Protein AF-A0A4Q6A9J7-F1 (afdb_monomer_lite)

Structure (mmCIF, N/CA/C/O backbone):
data_AF-A0A4Q6A9J7-F1
#
_entry.id   AF-A0A4Q6A9J7-F1
#
loop_
_atom_site.group_PDB
_atom_site.id
_atom_site.type_symbol
_atom_site.label_atom_id
_atom_site.label_alt_id
_atom_site.label_comp_id
_atom_site.label_asym_id
_atom_site.label_entity_id
_atom_site.label_seq_id
_atom_site.pdbx_PDB_ins_code
_atom_site.Cartn_x
_atom_site.Cartn_y
_atom_site.Cartn_z
_atom_site.occupancy
_atom_site.B_iso_or_equiv
_atom_site.auth_seq_id
_atom_site.auth_comp_id
_atom_site.auth_asym_id
_atom_site.auth_atom_id
_atom_site.pdbx_PDB_model_num
ATOM 1 N N . MET A 1 1 ? -4.677 -0.564 11.660 1.00 77.88 1 MET A N 1
ATOM 2 C CA . MET A 1 1 ? -5.460 -0.564 12.922 1.00 77.88 1 MET A CA 1
ATOM 3 C C . MET A 1 1 ? -4.887 0.467 13.888 1.00 77.88 1 MET A C 1
ATOM 5 O O . MET A 1 1 ? -3.676 0.493 14.069 1.00 77.88 1 MET A O 1
ATOM 9 N N . ILE A 1 2 ? -5.730 1.302 14.498 1.00 84.94 2 ILE A N 1
ATOM 10 C CA . ILE A 1 2 ? -5.352 2.188 15.611 1.00 84.94 2 ILE A CA 1
ATOM 11 C C . ILE A 1 2 ? -6.101 1.712 16.853 1.00 84.94 2 ILE A C 1
ATOM 13 O O . ILE A 1 2 ? -7.299 1.445 16.790 1.00 84.94 2 ILE A O 1
ATOM 17 N N . VAL A 1 3 ? -5.391 1.605 17.971 1.00 89.44 3 VAL A N 1
ATOM 18 C CA . VAL A 1 3 ? -5.936 1.107 19.232 1.00 89.44 3 VAL A CA 1
ATOM 19 C C . VAL A 1 3 ? -5.909 2.235 20.262 1.00 89.44 3 VAL A C 1
ATOM 21 O O . VAL A 1 3 ? -4.850 2.801 20.533 1.00 89.44 3 VAL A O 1
ATOM 24 N N . LYS A 1 4 ? -7.070 2.567 20.832 1.00 93.94 4 LYS A N 1
ATOM 25 C CA . LYS A 1 4 ? -7.231 3.625 21.835 1.00 93.94 4 LYS A CA 1
ATOM 26 C C . LYS A 1 4 ? -7.730 3.031 23.153 1.00 93.94 4 LYS A C 1
ATOM 28 O O . LYS A 1 4 ? -8.743 2.339 23.178 1.00 93.94 4 LYS A O 1
ATOM 33 N N . ASN A 1 5 ? -7.024 3.317 24.246 1.00 95.38 5 ASN A N 1
ATOM 34 C CA . ASN A 1 5 ? -7.471 2.958 25.595 1.00 95.38 5 ASN A CA 1
ATOM 35 C C . ASN A 1 5 ? -8.604 3.883 26.057 1.00 95.38 5 ASN A C 1
ATOM 37 O O . ASN A 1 5 ? -8.578 5.087 25.799 1.00 95.38 5 A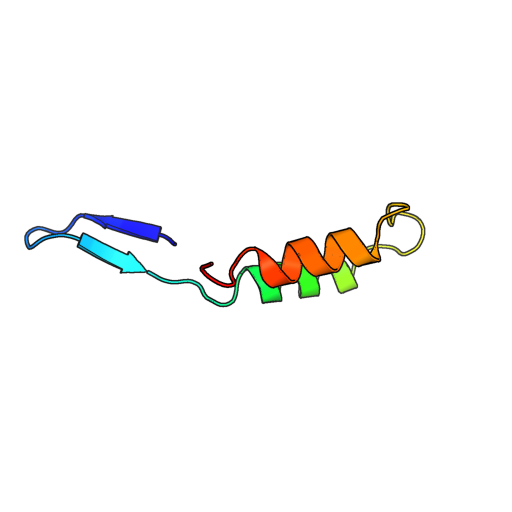SN A O 1
ATOM 41 N N . THR A 1 6 ? -9.580 3.311 26.753 1.00 95.75 6 THR A N 1
ATOM 42 C CA . THR A 1 6 ? -10.743 3.992 27.333 1.00 95.75 6 THR A CA 1
ATOM 43 C C . THR A 1 6 ? -10.993 3.463 28.745 1.0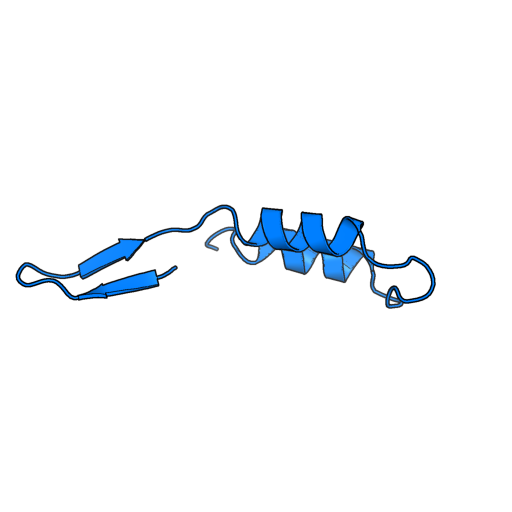0 95.75 6 THR A C 1
ATOM 45 O O . THR A 1 6 ? -10.525 2.378 29.090 1.00 95.75 6 THR A O 1
ATOM 48 N N . ASP A 1 7 ? -11.771 4.184 29.551 1.00 96.25 7 ASP A N 1
ATOM 49 C CA . ASP A 1 7 ? -12.067 3.780 30.935 1.00 96.25 7 ASP A CA 1
ATOM 50 C C . ASP A 1 7 ? -12.812 2.433 31.035 1.00 96.25 7 ASP A C 1
ATOM 52 O O . ASP A 1 7 ? -12.773 1.776 32.073 1.00 96.25 7 ASP A O 1
ATOM 56 N N . SER A 1 8 ? -13.477 1.998 29.959 1.00 95.12 8 SER A N 1
ATOM 57 C CA . SER A 1 8 ? -14.237 0.743 29.881 1.00 95.12 8 SER A CA 1
ATOM 58 C C . SER A 1 8 ? -13.563 -0.353 29.044 1.00 95.12 8 SER A C 1
ATOM 60 O O . SER A 1 8 ? -14.153 -1.416 28.851 1.00 95.12 8 SER A O 1
ATOM 62 N N . GLY A 1 9 ? -12.337 -0.129 28.555 1.00 95.38 9 GLY A N 1
ATOM 63 C CA . GLY A 1 9 ? -11.602 -1.089 27.728 1.00 95.38 9 GLY A CA 1
ATOM 64 C C . GLY A 1 9 ? -10.919 -0.444 26.525 1.00 95.38 9 GLY A C 1
ATOM 65 O O . GLY A 1 9 ? -10.294 0.608 26.643 1.00 95.38 9 GLY A O 1
ATOM 66 N N . TRP A 1 10 ? -11.034 -1.069 25.354 1.00 95.81 10 TRP A N 1
ATOM 67 C CA . TRP A 1 10 ? -10.314 -0.663 24.145 1.00 95.81 10 TRP A CA 1
ATOM 68 C C . TRP A 1 10 ? -11.274 -0.299 23.011 1.00 95.81 10 TRP A C 1
ATOM 70 O O . TRP A 1 10 ? -12.201 -1.045 22.706 1.00 95.81 10 TRP A O 1
ATOM 80 N N . GLU A 1 11 ? -11.007 0.824 22.348 1.00 93.31 11 GLU A N 1
ATOM 81 C CA . GLU A 1 11 ? -11.643 1.225 21.095 1.00 93.31 11 GLU A CA 1
ATOM 82 C C . GLU A 1 11 ? -10.702 0.878 19.930 1.00 93.31 11 GLU A C 1
ATOM 84 O O . GLU A 1 11 ? -9.564 1.357 19.868 1.00 93.31 11 GLU A O 1
ATOM 89 N N . LEU A 1 12 ? -11.167 0.021 19.013 1.00 87.00 12 LEU A N 1
ATOM 90 C CA . LEU A 1 12 ? -10.416 -0.391 17.826 1.00 87.00 12 LEU A CA 1
ATOM 91 C C . LEU A 1 12 ? -10.919 0.372 16.600 1.00 87.00 12 LEU A C 1
ATOM 93 O O . LEU A 1 12 ? -12.039 0.158 16.135 1.00 87.00 12 LEU A O 1
ATOM 97 N N . ILE A 1 13 ? -10.060 1.218 16.035 1.00 85.25 13 ILE A N 1
ATOM 98 C CA . ILE A 1 13 ? -10.338 1.953 14.802 1.00 85.25 13 ILE A CA 1
ATOM 99 C C . ILE A 1 13 ? -9.687 1.202 13.639 1.00 85.25 13 ILE A C 1
ATOM 101 O O . ILE A 1 13 ? -8.459 1.168 13.483 1.00 85.25 13 ILE A O 1
ATOM 105 N N . HIS A 1 14 ? -10.532 0.603 12.804 1.00 77.12 14 HIS A N 1
ATOM 106 C CA . HIS A 1 14 ? -10.126 -0.032 11.556 1.00 77.12 14 HIS A CA 1
ATOM 107 C C . HIS A 1 14 ? -10.167 1.009 10.438 1.00 77.12 14 HIS A C 1
ATOM 109 O O . HIS A 1 14 ? -11.195 1.635 10.195 1.00 77.12 14 HIS A O 1
ATOM 115 N N . GLN A 1 15 ? -9.036 1.215 9.769 1.00 71.31 15 GLN A N 1
ATOM 116 C CA . GLN A 1 15 ? -8.919 2.136 8.643 1.00 71.31 15 GLN A CA 1
ATOM 117 C C . GLN A 1 15 ? -8.764 1.327 7.359 1.00 71.31 15 GLN A C 1
ATOM 119 O O . GLN A 1 15 ? -7.707 1.403 6.750 1.00 71.31 15 GLN A O 1
ATOM 124 N N . GLN A 1 16 ? -9.814 0.591 6.964 1.00 66.25 16 GLN A N 1
ATOM 125 C CA . GLN A 1 16 ? -9.839 -0.317 5.795 1.00 66.25 16 GLN A CA 1
ATOM 126 C C . GLN A 1 16 ? -9.738 0.388 4.424 1.00 66.25 16 GLN A C 1
ATOM 128 O O . GLN A 1 16 ? -10.332 -0.015 3.429 1.00 66.25 16 GLN A O 1
ATOM 133 N N . ALA A 1 17 ? -9.042 1.513 4.367 1.00 73.75 17 ALA A N 1
ATOM 134 C CA . ALA A 1 17 ? -8.863 2.313 3.170 1.00 73.75 17 ALA A CA 1
ATOM 135 C C . ALA A 1 17 ? -7.432 2.839 3.034 1.00 73.75 17 ALA A C 1
ATOM 137 O O . ALA A 1 17 ? -7.162 3.562 2.071 1.00 73.75 17 ALA A O 1
ATOM 138 N N . HIS A 1 18 ? -6.508 2.523 3.953 1.00 82.56 18 HIS A N 1
ATOM 139 C CA . HIS A 1 18 ? -5.157 3.075 3.837 1.00 82.56 18 HIS A CA 1
ATOM 140 C C . HIS A 1 18 ? -4.342 2.372 2.738 1.00 82.56 18 HIS A C 1
ATOM 142 O O . HIS A 1 18 ? -3.534 3.035 2.089 1.00 82.56 18 HIS A O 1
ATOM 148 N N . GLY A 1 19 ? -4.649 1.108 2.412 1.00 87.94 19 GLY A N 1
ATOM 149 C CA . GLY A 1 19 ? -4.073 0.398 1.266 1.00 87.94 19 GLY A CA 1
ATOM 150 C C . GLY A 1 19 ? -4.562 0.982 -0.058 1.00 87.94 19 GLY A C 1
ATOM 151 O O . GLY A 1 19 ? -3.777 1.310 -0.950 1.00 87.94 19 GLY A O 1
ATOM 152 N N . LEU A 1 20 ? -5.865 1.274 -0.137 1.00 88.50 20 LEU A N 1
ATOM 153 C CA . LEU A 1 20 ? -6.449 1.987 -1.272 1.00 88.50 20 LEU A CA 1
ATOM 154 C C . LEU A 1 20 ? -5.887 3.414 -1.413 1.00 88.50 20 LEU A C 1
ATOM 156 O O . LEU A 1 20 ? -5.628 3.878 -2.523 1.00 88.50 20 LEU A O 1
ATOM 160 N N . LEU A 1 21 ? -5.669 4.136 -0.312 1.00 90.69 21 LEU A N 1
ATOM 161 C CA . LEU A 1 21 ? -5.014 5.446 -0.352 1.00 90.69 21 LEU A CA 1
ATOM 162 C C . LEU A 1 21 ? -3.567 5.329 -0.854 1.00 90.69 21 LEU A C 1
ATOM 164 O O . LEU A 1 21 ? -3.148 6.121 -1.700 1.00 90.69 21 LEU A O 1
ATOM 168 N N . ALA A 1 22 ? -2.826 4.330 -0.377 1.00 92.69 22 ALA A N 1
ATOM 169 C CA . ALA A 1 22 ? -1.445 4.086 -0.765 1.00 92.69 22 ALA A CA 1
ATOM 170 C C . ALA A 1 22 ? -1.317 3.799 -2.270 1.00 92.69 22 ALA A C 1
ATOM 172 O O . ALA A 1 22 ? -0.492 4.423 -2.945 1.00 92.69 22 ALA A O 1
ATOM 173 N N . VAL A 1 23 ? -2.186 2.947 -2.834 1.00 94.25 23 VAL A N 1
ATOM 174 C CA . VAL A 1 23 ? -2.179 2.677 -4.280 1.00 94.25 23 VAL A CA 1
ATOM 175 C C . VAL A 1 23 ? -2.584 3.912 -5.095 1.00 94.25 23 VAL A C 1
ATOM 177 O O . VAL A 1 23 ? -1.976 4.186 -6.130 1.00 94.25 23 VAL A O 1
ATOM 180 N N . LYS A 1 24 ? -3.539 4.727 -4.617 1.00 94.19 24 LYS A N 1
ATOM 181 C CA . LYS A 1 24 ? -3.915 5.992 -5.278 1.00 94.19 24 LYS A CA 1
ATOM 182 C C . LYS A 1 24 ? -2.742 6.969 -5.340 1.00 94.19 24 LYS A C 1
ATOM 184 O O . LYS A 1 24 ? -2.528 7.577 -6.383 1.00 94.19 24 LYS A O 1
ATOM 189 N N . ILE A 1 25 ? -1.952 7.089 -4.272 1.00 95.19 25 ILE A N 1
ATOM 190 C CA . ILE A 1 25 ? -0.728 7.908 -4.272 1.00 95.19 25 ILE A CA 1
ATOM 191 C C . ILE A 1 25 ? 0.294 7.341 -5.267 1.00 95.19 25 ILE A C 1
ATOM 193 O O . ILE A 1 25 ? 0.855 8.089 -6.069 1.00 95.19 25 ILE A O 1
ATOM 197 N N . ALA A 1 26 ? 0.493 6.021 -5.274 1.00 96.31 26 ALA A N 1
ATOM 198 C CA . ALA A 1 26 ? 1.408 5.356 -6.198 1.00 96.31 26 ALA A CA 1
ATOM 199 C C . ALA A 1 26 ? 1.018 5.544 -7.677 1.00 96.31 26 ALA A C 1
ATOM 201 O O . ALA A 1 26 ? 1.896 5.700 -8.526 1.00 96.31 26 ALA A O 1
ATOM 202 N N . MET A 1 27 ? -0.275 5.625 -8.009 1.00 96.50 27 MET A N 1
ATOM 203 C CA . MET A 1 27 ? -0.72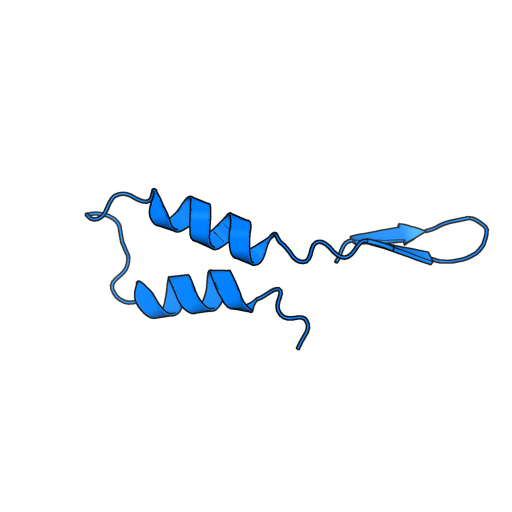9 5.915 -9.379 1.00 96.50 27 MET A CA 1
ATOM 204 C C . MET A 1 27 ? -0.265 7.282 -9.902 1.00 96.50 27 MET A C 1
ATOM 206 O O . MET A 1 27 ? -0.091 7.449 -11.110 1.00 96.50 27 MET A O 1
ATOM 210 N N . HIS A 1 28 ? -0.002 8.241 -9.013 1.00 97.00 28 HIS A N 1
ATOM 211 C CA . HIS A 1 28 ? 0.539 9.555 -9.369 1.00 97.00 28 HIS A CA 1
ATOM 212 C C . HIS A 1 28 ? 2.075 9.595 -9.414 1.00 97.00 28 HIS A C 1
ATOM 214 O O . HIS A 1 28 ? 2.662 10.640 -9.700 1.00 97.00 28 HIS A O 1
ATOM 220 N N . TRP A 1 29 ? 2.752 8.469 -9.168 1.00 96.38 29 TRP A N 1
ATOM 221 C CA . TRP A 1 29 ? 4.208 8.401 -9.209 1.00 96.38 29 TRP A CA 1
ATOM 222 C C . TRP A 1 29 ? 4.728 8.541 -10.642 1.00 96.38 29 TRP A C 1
ATOM 224 O O . TRP A 1 29 ? 4.238 7.888 -11.573 1.00 96.38 29 TRP A O 1
ATOM 234 N N . ASN A 1 30 ? 5.770 9.363 -10.804 1.00 97.50 30 ASN A N 1
ATOM 235 C CA . ASN A 1 30 ? 6.453 9.566 -12.080 1.00 97.50 30 ASN A CA 1
ATOM 236 C C . ASN A 1 30 ? 6.900 8.219 -12.673 1.00 97.50 30 ASN A C 1
ATOM 238 O O . ASN A 1 30 ? 7.659 7.485 -12.040 1.00 97.50 30 ASN A O 1
ATOM 242 N N . SER A 1 31 ? 6.458 7.922 -13.897 1.00 96.12 31 SER A N 1
ATOM 243 C CA . SER A 1 31 ? 6.740 6.662 -14.590 1.00 96.12 31 SER A CA 1
ATOM 244 C C . SER A 1 31 ? 8.230 6.365 -14.737 1.00 96.12 31 SER A C 1
ATOM 246 O O . SER A 1 31 ? 8.625 5.217 -14.564 1.00 96.12 31 SER A O 1
ATOM 248 N N . ALA A 1 32 ? 9.065 7.385 -14.950 1.00 97.69 32 ALA A N 1
ATOM 249 C CA . ALA A 1 32 ? 10.515 7.237 -15.073 1.00 97.69 32 ALA A CA 1
ATOM 250 C C . ALA A 1 32 ? 11.215 6.859 -13.753 1.00 97.69 32 ALA A C 1
ATOM 252 O O . ALA A 1 32 ? 12.388 6.503 -13.761 1.00 97.69 32 ALA A O 1
ATOM 253 N N . LYS A 1 33 ? 10.517 6.965 -12.615 1.00 96.12 33 LYS A N 1
ATOM 254 C CA . LYS A 1 33 ? 11.044 6.658 -11.275 1.00 96.12 33 LYS A CA 1
ATOM 255 C C . LYS A 1 33 ? 10.426 5.404 -10.660 1.00 96.12 33 LYS A C 1
ATOM 257 O O . LYS A 1 33 ? 10.621 5.161 -9.470 1.00 96.12 33 LYS A O 1
ATOM 262 N N . ARG A 1 34 ? 9.633 4.648 -11.419 1.00 96.56 34 ARG A N 1
ATOM 263 C CA . ARG A 1 34 ? 9.029 3.415 -10.913 1.00 96.56 34 ARG A CA 1
ATOM 264 C C . ARG A 1 34 ? 10.112 2.336 -10.788 1.00 96.56 34 ARG A C 1
ATOM 266 O O . ARG A 1 34 ? 10.948 2.232 -11.684 1.00 96.56 34 ARG A O 1
ATOM 273 N N . PRO A 1 35 ? 10.126 1.562 -9.693 1.00 96.12 35 PRO A N 1
ATOM 274 C CA . PRO A 1 35 ? 11.044 0.441 -9.546 1.00 96.12 35 PRO A CA 1
ATOM 275 C C . PRO A 1 35 ? 10.743 -0.648 -10.581 1.00 96.12 35 PRO A C 1
ATOM 277 O O . PRO A 1 35 ? 9.637 -0.723 -11.112 1.00 96.12 35 PRO A O 1
ATOM 280 N N . GLU A 1 36 ? 11.711 -1.536 -10.806 1.00 97.62 36 GLU A N 1
ATOM 281 C CA . GLU A 1 36 ? 11.550 -2.721 -11.662 1.00 97.62 36 GLU A CA 1
ATOM 282 C C . GLU A 1 36 ? 10.329 -3.563 -11.250 1.00 97.62 36 GLU A C 1
ATOM 284 O O . GLU A 1 36 ? 9.537 -3.978 -12.090 1.00 97.62 36 GLU A O 1
ATOM 289 N N . ARG A 1 37 ? 10.121 -3.723 -9.938 1.00 97.62 37 ARG A N 1
ATOM 290 C CA . ARG A 1 37 ? 9.020 -4.491 -9.334 1.00 97.62 37 ARG A CA 1
ATOM 291 C C . ARG A 1 37 ? 7.762 -3.651 -9.106 1.00 97.62 37 ARG A C 1
ATOM 293 O O . ARG A 1 37 ? 7.227 -3.590 -7.995 1.00 97.62 37 ARG A O 1
ATOM 300 N N . TRP A 1 38 ? 7.348 -2.886 -10.116 1.00 97.12 38 TRP A N 1
ATOM 301 C CA . TRP A 1 38 ? 6.245 -1.933 -9.958 1.00 97.12 38 TRP A CA 1
ATOM 302 C C . TRP A 1 38 ? 4.916 -2.624 -9.657 1.00 97.12 38 TRP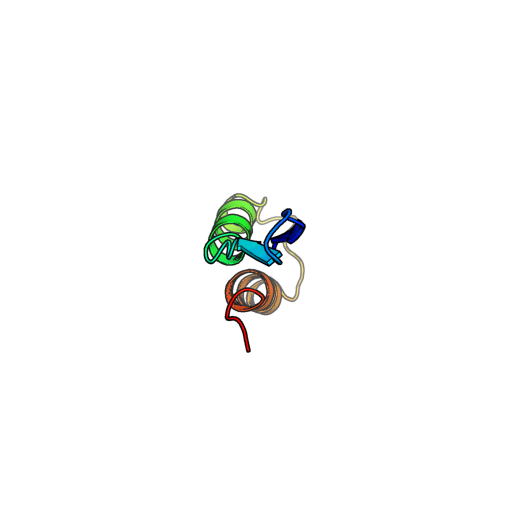 A C 1
ATOM 304 O O . TRP A 1 38 ? 4.189 -2.176 -8.776 1.00 97.12 38 TRP A O 1
ATOM 314 N N . VAL A 1 39 ? 4.610 -3.725 -10.343 1.00 96.81 39 VAL A N 1
ATOM 315 C CA . VAL A 1 39 ? 3.343 -4.447 -10.158 1.00 96.81 39 VAL A CA 1
ATOM 316 C C . VAL A 1 39 ? 3.266 -5.031 -8.750 1.00 96.81 39 VAL A C 1
ATOM 318 O O . VAL A 1 39 ? 2.278 -4.823 -8.055 1.00 96.81 39 VAL A O 1
ATOM 321 N N . GLU A 1 40 ? 4.336 -5.669 -8.286 1.00 97.50 40 GLU A N 1
ATOM 322 C CA . GLU A 1 40 ? 4.446 -6.228 -6.939 1.00 97.50 40 GLU A CA 1
ATOM 323 C C . GLU A 1 40 ? 4.359 -5.137 -5.873 1.00 97.50 40 GLU A C 1
ATOM 325 O O . GLU A 1 40 ? 3.726 -5.330 -4.839 1.00 97.50 40 GLU A O 1
ATOM 330 N N . THR A 1 41 ? 4.940 -3.963 -6.142 1.00 96.31 41 THR A N 1
ATOM 331 C CA . THR A 1 41 ? 4.800 -2.797 -5.263 1.00 96.31 41 THR A CA 1
ATOM 332 C C . THR A 1 41 ? 3.333 -2.384 -5.147 1.00 96.31 41 THR A C 1
ATOM 334 O O . THR A 1 41 ? 2.856 -2.152 -4.044 1.00 96.31 41 THR A O 1
ATOM 337 N N . LEU A 1 42 ? 2.583 -2.320 -6.251 1.00 95.81 42 LEU A N 1
ATOM 338 C CA . LEU A 1 42 ? 1.161 -1.955 -6.218 1.00 95.81 42 LEU A CA 1
ATOM 339 C C . LEU A 1 42 ? 0.291 -2.992 -5.503 1.00 95.81 42 LEU A C 1
ATOM 341 O O . LEU A 1 42 ? -0.618 -2.604 -4.768 1.00 95.81 42 LEU A O 1
ATOM 345 N N . VAL A 1 43 ? 0.577 -4.281 -5.701 1.00 94.69 43 VAL A N 1
ATOM 346 C CA . VAL A 1 43 ? -0.091 -5.382 -4.990 1.00 94.69 43 VAL A CA 1
ATOM 347 C C . VAL A 1 43 ? 0.162 -5.248 -3.490 1.00 94.69 43 VAL A C 1
ATOM 349 O O . VAL A 1 43 ? -0.791 -5.140 -2.726 1.00 94.69 43 VAL A O 1
ATOM 352 N N . ALA A 1 44 ? 1.425 -5.099 -3.076 1.00 93.25 44 ALA A N 1
ATOM 353 C CA . ALA A 1 44 ? 1.783 -4.912 -1.672 1.00 93.25 44 ALA A CA 1
ATOM 354 C C . ALA A 1 44 ? 1.118 -3.669 -1.052 1.00 93.25 44 ALA A C 1
ATOM 356 O O . ALA A 1 44 ? 0.635 -3.719 0.075 1.00 93.25 44 ALA A O 1
ATOM 357 N N . LEU A 1 45 ? 1.045 -2.553 -1.785 1.00 93.12 45 LEU A N 1
ATOM 358 C CA . LEU A 1 45 ? 0.353 -1.353 -1.309 1.00 93.12 45 LEU A CA 1
ATOM 359 C C . LEU A 1 45 ? -1.154 -1.581 -1.141 1.00 93.12 45 LEU A C 1
ATOM 361 O O . LEU A 1 45 ? -1.727 -1.058 -0.191 1.00 93.12 45 LEU A O 1
ATOM 365 N N . THR A 1 46 ? -1.787 -2.341 -2.033 1.00 89.94 46 THR A N 1
ATOM 366 C CA . THR A 1 46 ? -3.242 -2.558 -2.016 1.00 89.94 46 THR A CA 1
ATOM 367 C C . THR A 1 46 ? -3.662 -3.592 -0.973 1.00 89.94 46 THR A C 1
ATOM 369 O O . THR A 1 46 ? -4.682 -3.398 -0.320 1.00 89.94 46 THR A O 1
ATOM 372 N N . GLU A 1 47 ? -2.880 -4.658 -0.799 1.00 87.69 47 GLU A N 1
ATOM 373 C CA . GLU A 1 47 ? -3.262 -5.826 0.006 1.00 87.69 47 GLU A CA 1
A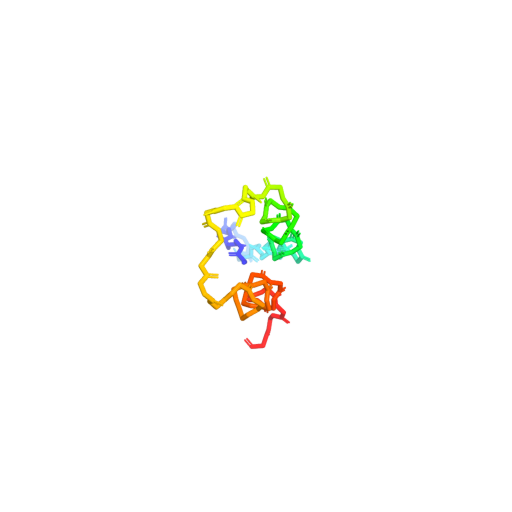TOM 374 C C . GLU A 1 47 ? -2.798 -5.757 1.465 1.00 87.69 47 GLU A C 1
ATOM 376 O O . GLU A 1 47 ? -3.364 -6.445 2.296 1.00 87.69 47 GLU A O 1
ATOM 381 N N . HIS A 1 48 ? -1.848 -4.893 1.846 1.00 83.31 48 HIS A N 1
ATOM 382 C CA . HIS A 1 48 ? -1.340 -4.876 3.235 1.00 83.31 48 HIS A CA 1
ATOM 383 C C . HIS A 1 48 ? -2.365 -4.485 4.324 1.00 83.31 48 HIS A C 1
ATOM 385 O O . HIS A 1 48 ? -2.047 -4.552 5.511 1.00 83.31 48 HIS A O 1
ATOM 391 N N . ASP A 1 49 ? -3.555 -4.034 3.924 1.00 77.50 49 ASP A N 1
ATOM 392 C CA . ASP A 1 49 ? -4.673 -3.648 4.798 1.00 77.50 49 ASP A CA 1
ATOM 393 C C . ASP A 1 49 ? -5.824 -4.668 4.759 1.00 77.50 49 ASP A C 1
ATOM 395 O O . ASP A 1 49 ? -6.895 -4.419 5.311 1.00 77.50 49 ASP A O 1
ATOM 399 N N . ASP A 1 50 ? -5.647 -5.803 4.075 1.00 68.50 50 ASP A N 1
ATOM 400 C CA . ASP A 1 50 ? -6.697 -6.811 3.891 1.00 68.50 50 ASP A CA 1
ATOM 401 C C . ASP A 1 50 ? -7.049 -7.586 5.176 1.00 68.50 50 ASP A C 1
ATOM 403 O O . ASP A 1 50 ? -8.048 -8.307 5.212 1.00 68.50 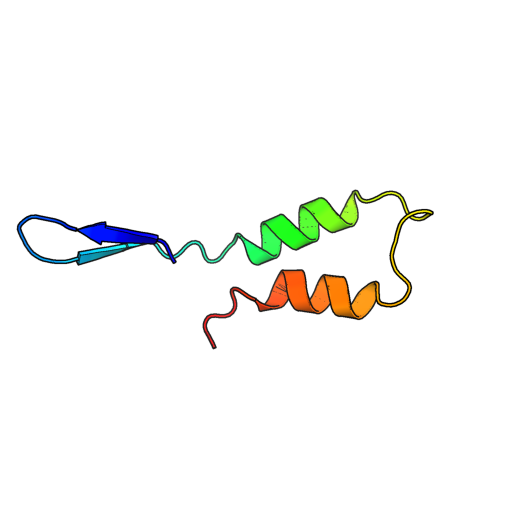50 ASP A O 1
ATOM 407 N N . GLY A 1 51 ? -6.303 -7.359 6.261 1.00 61.88 51 GLY A N 1
ATOM 408 C CA . GLY A 1 51 ? -6.603 -7.892 7.588 1.00 61.88 51 GLY A CA 1
ATOM 409 C C . GLY A 1 51 ? -6.397 -9.402 7.716 1.00 61.88 51 GLY A C 1
ATOM 410 O O . GLY A 1 51 ? -6.960 -9.986 8.646 1.00 61.88 51 GLY A O 1
ATOM 411 N N . GLN A 1 52 ? -5.630 -10.007 6.803 1.00 58.78 52 GLN A N 1
ATOM 412 C CA . GLN A 1 52 ? -5.150 -11.391 6.891 1.00 58.78 52 GLN A CA 1
ATOM 413 C C . GLN A 1 52 ? -4.014 -11.552 7.911 1.00 58.78 52 GLN A C 1
ATOM 415 O O . GLN A 1 52 ? -3.254 -10.583 8.148 1.00 58.78 52 GLN A O 1
#

Sequence (52 aa):
MIVKNTDSGWELIHQQAHGLLAVKIAMHWNSAKRPERWVETLVALTEHDDGQ

pLDDT: mean 89.49, std 9.95, range [58.78, 97.69]

Secondary structure (DSSP, 8-state):
-EEEEETTEEEEE--TTHHHHHHHHHHTS-GGG--TTHHHHHHHHHHTTS--

Radius of gyration: 15.39 Å; chains: 1; bounding box: 26×21×46 Å

Foldseek 3Di:
DDWDADPVGIDDDQPLCQLVVQLVVLVPDDPVPADPCNVVVNVCSNCVSVVD